Protein AF-A0A8S2P3R6-F1 (afdb_monomer_lite)

Radius of gyration: 37.71 Å; chains: 1; bounding box: 62×23×99 Å

Foldseek 3Di:
DAWDDWDWDWDADPPRDTDTDTDTDGDDDDDDDDDDPPDPPPPVVPPPPPDPDDPVVVVVVVVVVVD

InterPro domains:
  IPR001063 Large ribosomal subunit protein uL22 [PF00237] (1-33)
  IPR005721 Large ribosomal subunit protein uL22, eukaryota/archaea [PTHR11593] (1-63)
  IPR018260 Large ribosomal subunit protein uL22, conserved site [PS00464] (8-32)
  IPR036394 Ribosomal protein uL22 superfamily [G3DSA:3.90.470.10] (1-67)
  IPR036394 Ribosomal protein uL22 superfamily [SSF54843] (1-35)

Organism: NCBI:txid1234261

Secondary structure (DSSP, 8-state):
-EEPPPPEEEEE-GGG-EEEEE---EE----------------GGGS-------HHHHHHHHHHTT-

Structure (mmCIF, N/CA/C/O backbone):
data_AF-A0A8S2P3R6-F1
#
_entry.id   AF-A0A8S2P3R6-F1
#
loop_
_atom_site.group_PDB
_atom_site.id
_atom_site.type_symbol
_atom_site.label_atom_id
_atom_site.label_alt_id
_atom_site.label_comp_id
_ato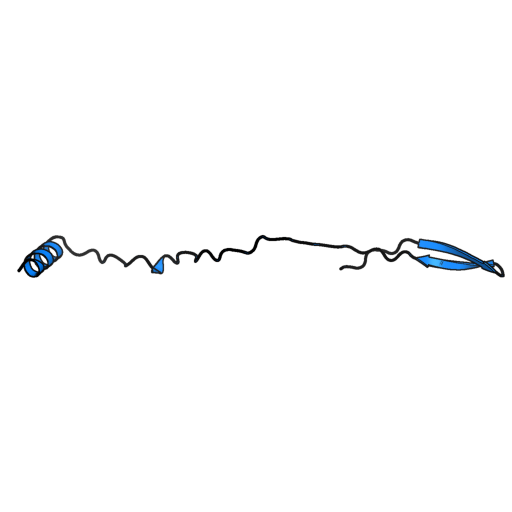m_site.label_asym_id
_atom_site.label_entity_id
_atom_site.label_seq_id
_atom_site.pdbx_PDB_ins_code
_atom_site.Cartn_x
_atom_site.Cartn_y
_atom_site.Cartn_z
_atom_site.occupancy
_atom_site.B_iso_or_equiv
_atom_site.auth_seq_id
_atom_site.auth_comp_id
_atom_site.auth_asym_id
_atom_site.auth_atom_id
_atom_site.pdbx_PDB_model_num
ATOM 1 N N . VAL A 1 1 ? -9.038 2.258 2.350 1.00 85.06 1 VAL A N 1
ATOM 2 C CA . VAL A 1 1 ? -7.822 1.436 2.145 1.00 85.06 1 VAL A CA 1
ATOM 3 C C . VAL A 1 1 ? -6.755 2.313 1.522 1.00 85.06 1 VAL A C 1
ATOM 5 O O . VAL A 1 1 ? -7.022 2.941 0.500 1.00 85.06 1 VAL A O 1
ATOM 8 N N . ASN A 1 2 ? -5.590 2.414 2.155 1.00 95.38 2 ASN A N 1
ATOM 9 C CA . ASN A 1 2 ? -4.558 3.367 1.748 1.00 95.38 2 ASN A CA 1
ATOM 10 C C . A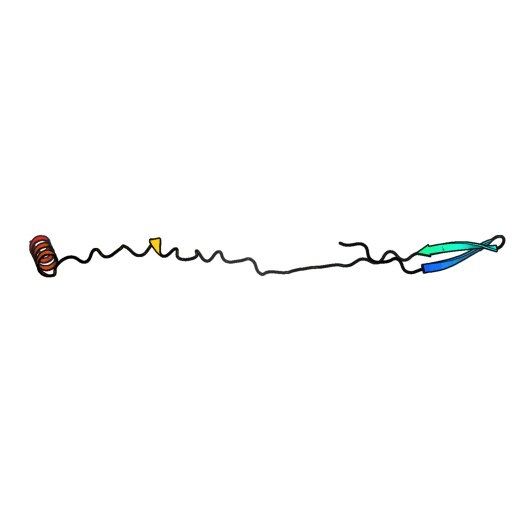SN A 1 2 ? -3.686 2.783 0.635 1.00 95.38 2 ASN A C 1
ATOM 12 O O . ASN A 1 2 ? -3.389 1.589 0.621 1.00 95.38 2 ASN A O 1
ATOM 16 N N . ARG A 1 3 ? -3.267 3.622 -0.317 1.00 95.19 3 ARG A N 1
ATOM 17 C CA . ARG A 1 3 ? -2.346 3.194 -1.380 1.00 95.19 3 ARG A CA 1
ATOM 18 C C . ARG A 1 3 ? -0.960 2.956 -0.787 1.00 95.19 3 ARG A C 1
ATOM 20 O O . ARG A 1 3 ? -0.485 3.766 0.003 1.00 95.19 3 ARG A O 1
ATOM 27 N N . ALA A 1 4 ? -0.318 1.870 -1.200 1.00 95.62 4 ALA A N 1
ATOM 28 C CA . ALA A 1 4 ? 1.064 1.581 -0.841 1.00 95.62 4 ALA A CA 1
ATOM 29 C C . ALA A 1 4 ? 2.013 1.903 -2.016 1.00 95.62 4 ALA A C 1
ATOM 31 O O . ALA A 1 4 ? 1.559 2.050 -3.160 1.00 95.62 4 ALA A O 1
ATOM 32 N N . PRO A 1 5 ? 3.330 2.032 -1.768 1.00 96.12 5 PRO A N 1
ATOM 33 C CA . PRO A 1 5 ? 4.315 2.253 -2.823 1.00 96.12 5 PRO A CA 1
ATOM 34 C C . PRO A 1 5 ? 4.260 1.171 -3.908 1.00 96.12 5 PRO A C 1
ATOM 36 O O . PRO A 1 5 ? 4.200 -0.025 -3.626 1.00 96.12 5 PRO A O 1
ATOM 39 N N . LYS A 1 6 ? 4.294 1.586 -5.178 1.00 96.12 6 LYS A N 1
ATOM 40 C CA . LYS A 1 6 ? 4.213 0.661 -6.315 1.00 96.12 6 LYS A CA 1
ATOM 41 C C . LYS A 1 6 ? 5.514 -0.116 -6.498 1.00 96.12 6 LYS A C 1
ATOM 43 O O . LYS A 1 6 ? 6.590 0.472 -6.591 1.00 96.12 6 LYS A O 1
ATOM 48 N N . ILE A 1 7 ? 5.398 -1.427 -6.687 1.00 95.88 7 ILE A N 1
ATOM 49 C CA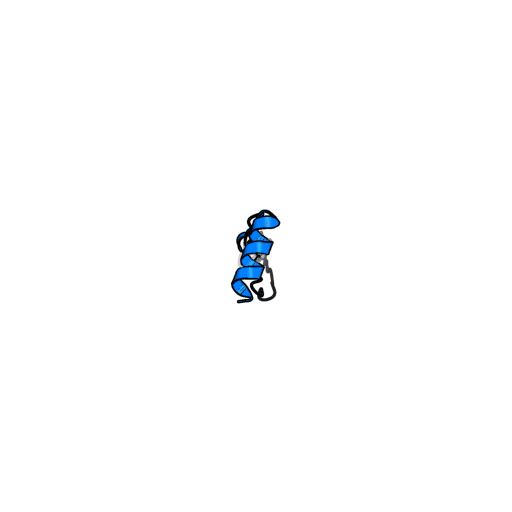 . ILE A 1 7 ? 6.529 -2.294 -7.044 1.00 95.88 7 ILE A CA 1
ATOM 50 C C . ILE A 1 7 ? 6.766 -2.211 -8.558 1.00 95.88 7 ILE A C 1
ATOM 52 O O . ILE A 1 7 ? 5.814 -2.274 -9.342 1.00 95.88 7 ILE A O 1
ATOM 56 N N . ARG A 1 8 ? 8.028 -2.058 -8.986 1.00 94.94 8 ARG A N 1
ATOM 57 C CA . ARG A 1 8 ? 8.399 -1.855 -10.399 1.00 94.94 8 ARG A CA 1
ATOM 58 C C . ARG A 1 8 ? 8.845 -3.164 -11.054 1.00 94.94 8 ARG A C 1
ATOM 60 O O . ARG A 1 8 ? 9.810 -3.776 -10.615 1.00 94.94 8 ARG A O 1
ATOM 67 N N . ARG A 1 9 ? 8.202 -3.533 -12.166 1.00 95.50 9 ARG A N 1
ATOM 68 C CA . ARG A 1 9 ? 8.677 -4.558 -13.111 1.00 95.50 9 ARG A CA 1
ATOM 69 C C . ARG A 1 9 ? 8.757 -3.983 -14.521 1.00 95.50 9 ARG A C 1
ATOM 71 O O . ARG A 1 9 ? 8.143 -2.955 -14.822 1.00 95.50 9 ARG A O 1
ATOM 78 N N . ARG A 1 10 ? 9.513 -4.652 -15.389 1.00 95.50 10 ARG A N 1
ATOM 79 C CA . ARG A 1 10 ? 9.634 -4.311 -16.810 1.00 95.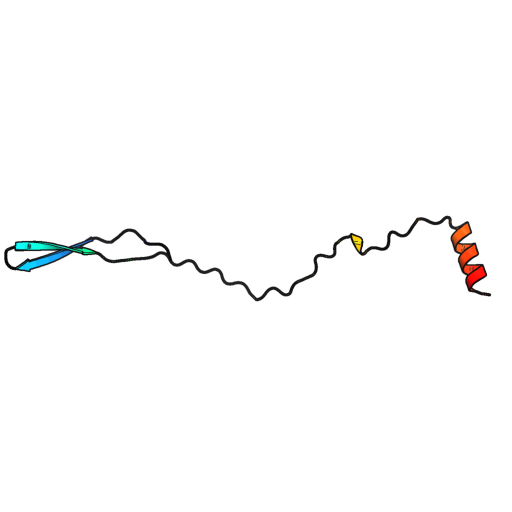50 10 ARG A CA 1
ATOM 80 C C . ARG A 1 10 ? 8.858 -5.319 -17.645 1.00 95.50 10 ARG A C 1
ATOM 82 O O . ARG A 1 10 ? 8.892 -6.511 -17.362 1.00 95.50 10 ARG A O 1
ATOM 89 N N . THR A 1 11 ? 8.182 -4.830 -18.674 1.00 96.94 11 THR A N 1
ATOM 90 C CA . THR A 1 11 ? 7.602 -5.665 -19.728 1.00 96.94 11 THR A CA 1
ATOM 91 C C . THR A 1 11 ? 8.322 -5.367 -21.027 1.00 96.94 11 THR A C 1
ATOM 93 O O . THR A 1 11 ? 8.366 -4.214 -21.463 1.00 96.94 11 THR A O 1
ATOM 96 N N . TYR A 1 12 ? 8.908 -6.405 -21.613 1.00 95.81 12 TYR A N 1
ATOM 97 C CA . TYR A 1 12 ? 9.534 -6.334 -22.924 1.00 95.81 12 TYR A CA 1
ATOM 98 C C . TYR A 1 12 ? 8.447 -6.435 -23.991 1.00 95.81 12 TYR A C 1
ATOM 100 O O . TYR A 1 12 ? 7.575 -7.301 -23.913 1.00 95.81 12 TYR A O 1
ATOM 108 N N . ARG A 1 13 ? 8.464 -5.516 -24.957 1.00 94.88 13 ARG A N 1
ATOM 109 C CA . ARG A 1 13 ? 7.530 -5.501 -26.087 1.00 94.88 13 ARG A CA 1
ATOM 110 C C . ARG A 1 13 ? 8.287 -5.452 -27.409 1.00 94.88 13 ARG A C 1
ATOM 112 O O . ARG A 1 13 ? 9.503 -5.271 -27.440 1.00 94.88 13 ARG A O 1
ATOM 119 N N . ALA A 1 14 ? 7.545 -5.617 -28.501 1.00 96.50 14 ALA A N 1
ATOM 120 C CA . ALA A 1 14 ? 8.090 -5.554 -29.851 1.00 96.50 14 ALA A CA 1
ATOM 121 C C . ALA A 1 14 ? 8.902 -4.267 -30.088 1.00 96.50 14 ALA A C 1
ATOM 123 O O . ALA A 1 14 ? 8.637 -3.220 -29.485 1.00 96.50 14 ALA A O 1
ATOM 124 N N . HIS A 1 15 ? 9.884 -4.365 -30.987 1.00 96.88 15 HIS A N 1
ATOM 125 C CA . HIS A 1 15 ? 10.786 -3.273 -31.374 1.00 96.88 15 HIS A CA 1
ATOM 126 C C . HIS A 1 15 ? 11.608 -2.683 -30.212 1.00 96.88 15 HIS A C 1
ATOM 128 O O . HIS A 1 15 ? 11.915 -1.495 -30.209 1.00 96.88 15 HIS A O 1
ATOM 134 N N . GLY A 1 16 ? 11.936 -3.491 -29.195 1.00 95.56 16 GLY A N 1
ATOM 135 C CA . GLY A 1 16 ? 12.793 -3.066 -28.079 1.00 95.56 16 GLY A CA 1
ATOM 136 C C . GLY A 1 16 ? 12.127 -2.105 -27.089 1.00 95.56 16 GLY A C 1
ATOM 137 O O . GLY A 1 16 ? 12.805 -1.519 -26.246 1.00 95.56 16 GLY A O 1
ATOM 138 N N . ARG A 1 17 ? 10.800 -1.935 -27.156 1.00 96.81 17 ARG A N 1
ATOM 139 C CA . ARG A 1 17 ? 10.061 -1.080 -26.218 1.00 96.81 17 ARG A CA 1
ATOM 140 C C . ARG A 1 17 ? 10.056 -1.698 -24.819 1.00 96.81 17 ARG A C 1
ATOM 142 O O . ARG A 1 17 ? 9.665 -2.855 -24.644 1.00 96.81 17 ARG A O 1
ATOM 149 N N . ILE A 1 18 ? 10.426 -0.902 -23.816 1.00 97.00 18 ILE A N 1
ATOM 150 C CA . ILE A 1 18 ? 10.384 -1.287 -22.400 1.00 97.00 18 ILE A CA 1
ATOM 151 C C . ILE A 1 18 ? 9.294 -0.473 -21.704 1.00 97.00 18 ILE A C 1
ATOM 153 O O . ILE A 1 18 ? 9.458 0.724 -21.483 1.00 97.00 18 ILE A O 1
ATOM 157 N N . ASN A 1 19 ? 8.203 -1.138 -21.309 1.00 93.56 19 ASN A N 1
ATOM 158 C CA . ASN A 1 19 ? 7.095 -0.496 -20.597 1.00 93.56 19 ASN A CA 1
ATOM 159 C C . ASN A 1 19 ? 7.086 -0.886 -19.110 1.00 93.56 19 ASN A C 1
ATOM 161 O O . ASN A 1 19 ? 7.395 -2.037 -18.766 1.00 93.56 19 ASN A O 1
ATOM 165 N N . PRO A 1 20 ? 6.696 0.035 -18.211 1.00 94.88 20 PRO A N 1
ATOM 166 C CA . PRO A 1 20 ? 6.529 -0.280 -16.803 1.00 94.88 20 PRO A CA 1
ATOM 167 C C . PRO A 1 20 ? 5.314 -1.189 -16.603 1.00 94.88 20 PRO A C 1
ATOM 169 O O . PRO A 1 20 ? 4.229 -0.920 -17.115 1.00 94.88 20 PRO A O 1
ATOM 172 N N . TYR A 1 21 ? 5.484 -2.233 -15.798 1.00 94.12 21 TYR A N 1
ATOM 173 C CA . TYR A 1 21 ? 4.374 -3.000 -15.249 1.00 94.12 21 TYR A CA 1
ATOM 174 C C . TYR A 1 21 ? 4.441 -2.913 -13.730 1.00 94.12 21 TYR A C 1
ATOM 176 O O . TYR A 1 21 ? 5.351 -3.450 -13.098 1.00 94.12 21 TYR A O 1
ATOM 184 N N . GLN A 1 22 ? 3.522 -2.140 -13.155 1.00 95.69 22 GLN A N 1
ATOM 185 C CA . GLN A 1 22 ? 3.547 -1.780 -11.743 1.00 95.69 22 GLN A CA 1
ATOM 186 C C . GLN A 1 22 ? 2.463 -2.529 -10.978 1.00 95.69 22 GLN A C 1
ATOM 188 O O . GLN A 1 22 ? 1.296 -2.504 -11.367 1.00 95.69 22 GLN A O 1
ATOM 193 N N . SER A 1 23 ? 2.844 -3.160 -9.871 1.00 95.56 23 SER A N 1
ATOM 194 C CA . SER A 1 23 ? 1.877 -3.705 -8.916 1.00 95.56 23 SER A CA 1
ATOM 195 C C . SER A 1 23 ? 1.164 -2.557 -8.194 1.00 95.56 23 SER A C 1
ATOM 197 O O . SER A 1 23 ? 1.762 -1.499 -7.977 1.00 95.56 23 SER A O 1
ATOM 199 N N . SER A 1 24 ? -0.088 -2.774 -7.788 1.00 93.94 24 SER A N 1
ATOM 200 C CA . SER A 1 24 ? -0.891 -1.793 -7.038 1.00 93.94 24 SER A CA 1
ATOM 201 C C . SER A 1 24 ? -1.213 -2.314 -5.630 1.00 93.94 24 SER A C 1
ATOM 203 O O . SER A 1 24 ? -2.340 -2.738 -5.388 1.00 93.94 24 SER A O 1
ATOM 205 N N . PRO A 1 25 ? -0.223 -2.356 -4.717 1.00 96.69 25 PRO A N 1
ATOM 206 C CA . PRO A 1 25 ? -0.440 -2.793 -3.342 1.00 96.69 25 PRO A CA 1
ATOM 207 C C . PRO A 1 25 ? -1.218 -1.752 -2.523 1.00 96.69 25 PRO A C 1
ATOM 209 O O . PRO A 1 25 ? -1.295 -0.570 -2.883 1.00 96.69 25 PRO A O 1
ATOM 212 N N . CYS A 1 26 ? -1.772 -2.185 -1.392 1.00 97.12 26 CYS A N 1
ATOM 213 C CA . CYS A 1 26 ? -2.533 -1.329 -0.488 1.00 97.12 26 CYS A CA 1
ATOM 214 C C . CYS A 1 26 ? -2.343 -1.734 0.983 1.00 97.12 26 CYS A C 1
ATOM 216 O O . CYS A 1 26 ? -2.003 -2.880 1.269 1.00 97.12 26 CYS A O 1
ATOM 218 N N . HIS A 1 27 ? -2.550 -0.785 1.897 1.00 96.75 27 HIS A N 1
ATOM 219 C CA . HIS A 1 27 ? -2.573 -1.011 3.342 1.00 96.75 27 HIS A CA 1
ATOM 220 C C . HIS A 1 27 ? -4.027 -1.112 3.807 1.00 96.75 27 HIS A C 1
ATOM 222 O O . HIS A 1 27 ? -4.825 -0.191 3.576 1.00 96.75 27 HIS A O 1
ATOM 228 N N . VAL A 1 28 ? -4.365 -2.237 4.435 1.00 95.44 28 VAL A N 1
ATOM 229 C CA . VAL A 1 28 ? -5.699 -2.532 4.965 1.00 95.44 28 VAL A CA 1
ATOM 230 C C . VAL A 1 28 ? -5.620 -2.496 6.486 1.00 95.44 28 VAL A C 1
ATOM 232 O O . VAL A 1 28 ? -4.861 -3.254 7.080 1.00 95.44 28 VAL A O 1
ATOM 235 N N . GLU A 1 29 ? -6.411 -1.622 7.097 1.00 93.75 29 GLU A N 1
ATOM 236 C CA . GLU A 1 29 ? -6.546 -1.500 8.548 1.00 93.75 29 GLU A CA 1
ATOM 237 C C . GLU A 1 29 ? -7.986 -1.853 8.925 1.00 93.75 29 GLU A C 1
ATOM 239 O O . GLU A 1 29 ? -8.932 -1.386 8.286 1.00 93.75 29 GLU A O 1
ATOM 244 N N . LEU A 1 30 ? -8.143 -2.713 9.931 1.00 94.25 30 L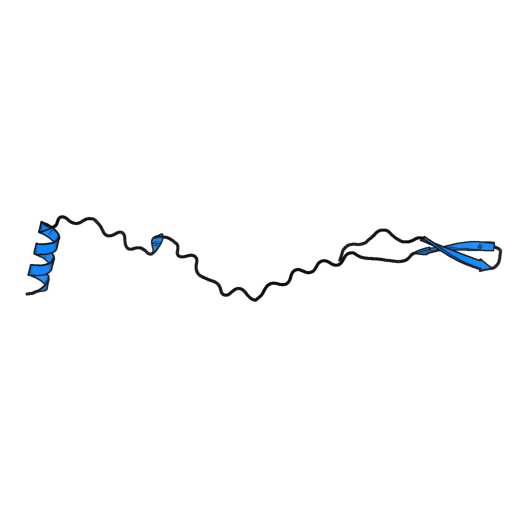EU A N 1
ATOM 245 C CA . LEU A 1 30 ? -9.428 -3.194 10.430 1.00 94.25 30 LEU A CA 1
ATOM 246 C C . LEU A 1 30 ? -9.367 -3.201 11.956 1.00 94.25 30 LEU A C 1
ATOM 248 O O . LEU A 1 30 ? -8.459 -3.794 12.534 1.00 94.25 30 LEU A O 1
ATOM 252 N N . ILE A 1 31 ? -10.338 -2.558 12.596 1.00 93.06 31 ILE A N 1
ATOM 253 C CA . ILE A 1 31 ? -10.535 -2.613 14.045 1.00 93.06 31 ILE A CA 1
ATOM 254 C C . ILE A 1 31 ? -11.922 -3.205 14.259 1.00 93.06 31 ILE A C 1
ATOM 256 O O . ILE A 1 31 ? -12.907 -2.682 13.739 1.00 93.06 31 ILE A O 1
ATOM 260 N N . LEU A 1 32 ? -11.983 -4.318 14.986 1.00 91.62 32 LEU A N 1
ATOM 261 C CA . LEU A 1 32 ? -13.229 -4.981 15.348 1.00 91.62 32 LEU A CA 1
ATOM 262 C C . LEU A 1 32 ? -13.484 -4.734 16.831 1.00 91.62 32 LEU A C 1
ATOM 264 O O . LEU A 1 32 ? -12.602 -4.964 17.656 1.00 91.62 32 LEU A O 1
ATOM 268 N N . SER A 1 33 ? -14.688 -4.286 17.161 1.00 88.62 33 SER A N 1
ATOM 269 C CA . SER A 1 33 ? -15.178 -4.220 18.532 1.00 88.62 33 SER A CA 1
ATOM 270 C C . SER A 1 33 ? -16.470 -5.020 18.641 1.00 88.62 33 SER A C 1
ATOM 272 O O . SER A 1 33 ? -17.287 -5.044 17.716 1.00 88.62 33 SER A O 1
ATOM 274 N N . GLU A 1 34 ? -16.643 -5.708 19.769 1.00 89.00 34 GLU A N 1
ATOM 275 C CA . GLU A 1 34 ? -17.949 -6.254 20.126 1.00 89.00 34 GLU A CA 1
ATOM 276 C C . GLU A 1 34 ? -18.945 -5.098 20.288 1.00 89.00 34 GLU A C 1
ATOM 278 O O . GLU A 1 34 ? -18.567 -3.974 20.632 1.00 89.00 34 GLU A O 1
ATOM 283 N N . LYS A 1 35 ? -20.226 -5.355 20.009 1.00 84.75 35 LYS A N 1
ATOM 284 C CA . LYS A 1 35 ? -21.275 -4.352 20.178 1.00 84.75 35 LYS A CA 1
ATOM 285 C C . LYS A 1 35 ? -21.319 -3.924 21.646 1.00 84.75 35 LYS A C 1
ATOM 287 O O . LYS A 1 35 ? -21.661 -4.726 22.509 1.00 84.75 35 LYS A O 1
ATOM 292 N N . GLU A 1 36 ? -20.989 -2.662 21.913 1.00 78.44 36 GLU A N 1
ATOM 293 C CA . GLU A 1 36 ? -20.983 -2.130 23.273 1.00 78.44 36 GLU A CA 1
ATOM 294 C C . GLU A 1 36 ? -22.377 -2.242 23.898 1.00 78.44 36 GLU A C 1
ATOM 296 O O . GLU A 1 36 ? -23.373 -1.756 23.354 1.00 78.44 36 GLU A O 1
ATOM 301 N N . ASN A 1 37 ? -22.443 -2.872 25.070 1.00 74.12 37 ASN A N 1
ATOM 302 C CA . ASN A 1 37 ? -23.588 -2.733 25.949 1.00 74.12 37 ASN A CA 1
ATOM 303 C C . ASN A 1 37 ? -23.403 -1.387 26.651 1.00 74.12 37 ASN A C 1
ATOM 305 O O . ASN A 1 37 ? -22.445 -1.229 27.409 1.00 74.12 37 ASN A O 1
ATOM 309 N N . ILE A 1 38 ? -24.251 -0.403 26.337 1.00 70.56 38 ILE A N 1
ATOM 310 C CA . ILE A 1 38 ? -24.175 0.946 26.908 1.00 70.56 38 ILE A CA 1
ATOM 311 C C . ILE A 1 38 ? -24.344 0.810 28.422 1.00 70.56 38 ILE A C 1
ATOM 313 O O . ILE A 1 38 ? -25.456 0.773 28.943 1.00 70.56 38 ILE A O 1
ATOM 317 N N . MET A 1 39 ? -23.234 0.711 29.145 1.00 66.50 39 MET A N 1
ATOM 318 C CA . MET A 1 39 ? -23.244 0.893 30.580 1.00 66.50 39 MET A CA 1
ATOM 319 C C . MET A 1 39 ? -23.395 2.386 30.799 1.00 66.50 39 MET A C 1
ATOM 321 O O . MET A 1 39 ? -22.486 3.162 30.493 1.00 66.50 39 MET A O 1
ATOM 325 N N . SER A 1 40 ? -24.560 2.797 31.301 1.00 69.25 40 SER A N 1
ATOM 326 C CA . SER A 1 40 ? -24.723 4.141 31.834 1.00 69.25 40 SER A CA 1
ATOM 327 C C . SER A 1 40 ? -23.596 4.353 32.836 1.00 69.25 40 SER A C 1
ATOM 329 O O . SER A 1 40 ? -23.546 3.680 33.869 1.00 69.25 40 SER A O 1
ATOM 331 N N . ARG A 1 41 ? -22.665 5.258 32.519 1.00 67.12 41 ARG A N 1
ATOM 332 C CA . ARG A 1 41 ? -21.776 5.802 33.539 1.00 67.12 41 ARG A CA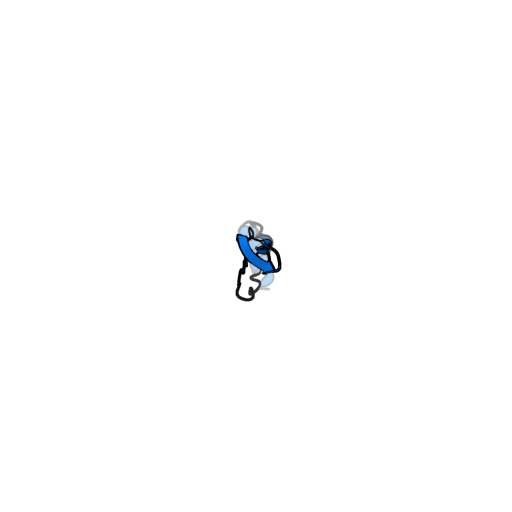 1
ATOM 333 C C . ARG A 1 41 ? -22.712 6.343 34.607 1.00 67.12 41 ARG A C 1
ATOM 335 O O . ARG A 1 41 ? -23.510 7.224 34.302 1.00 67.12 41 ARG A O 1
ATOM 342 N N . THR A 1 42 ? -22.681 5.764 35.802 1.00 58.59 42 THR A N 1
ATOM 343 C CA . THR A 1 42 ? -23.368 6.332 36.957 1.00 58.59 42 THR A CA 1
ATOM 344 C C . THR A 1 42 ? -22.762 7.708 37.168 1.00 58.59 42 THR A C 1
ATOM 346 O O . THR A 1 42 ? -21.676 7.830 37.729 1.00 58.59 42 THR A O 1
ATOM 349 N N . THR A 1 43 ? -23.414 8.738 36.636 1.00 58.50 43 THR A N 1
ATOM 350 C CA . THR A 1 43 ? -23.184 10.105 37.073 1.00 58.50 43 THR A CA 1
ATOM 351 C C . THR A 1 43 ? -23.479 10.104 38.563 1.00 58.50 43 THR A C 1
ATOM 353 O O . THR A 1 43 ? -24.546 9.662 38.990 1.00 58.50 43 THR A O 1
ATOM 356 N N . GLU A 1 44 ? -22.516 10.549 39.365 1.00 58.25 44 GLU A N 1
ATOM 357 C CA . GLU A 1 44 ? -22.612 10.634 40.829 1.00 58.25 44 GLU A CA 1
ATOM 358 C C . GLU A 1 44 ? -23.773 11.537 41.310 1.00 58.25 44 GLU A C 1
ATOM 360 O O . GLU A 1 44 ? -24.013 11.659 42.509 1.00 58.25 44 GLU A O 1
ATOM 365 N N . ASP A 1 45 ? -24.527 12.118 40.375 1.00 55.09 45 ASP A N 1
ATOM 366 C CA . ASP A 1 45 ? -25.736 12.912 40.576 1.00 55.09 45 ASP A CA 1
ATOM 367 C C . ASP A 1 45 ? -26.969 12.097 41.010 1.00 55.09 45 ASP A C 1
ATOM 369 O O . ASP A 1 45 ? -27.932 12.685 41.496 1.00 55.09 45 ASP A O 1
ATOM 373 N N . ASP A 1 46 ? -26.943 10.760 40.904 1.00 54.69 46 ASP A N 1
ATOM 374 C CA . ASP A 1 46 ? -28.056 9.894 41.345 1.00 54.69 46 ASP A CA 1
ATOM 375 C C . ASP A 1 46 ? -27.929 9.418 42.807 1.00 54.69 46 ASP A C 1
ATOM 377 O O . ASP A 1 46 ? -28.738 8.633 43.308 1.00 54.69 46 ASP A O 1
ATOM 381 N N . GLN A 1 47 ? -26.927 9.909 43.545 1.00 51.09 47 GLN A N 1
ATOM 382 C CA . GLN A 1 47 ? -26.945 9.807 45.002 1.00 51.09 47 GLN A CA 1
ATOM 383 C C . GLN A 1 47 ? -27.845 10.918 45.551 1.00 51.09 47 GLN A C 1
ATOM 385 O O . GLN A 1 47 ? -27.460 12.090 45.485 1.00 51.09 47 GLN A O 1
ATOM 390 N N . PRO A 1 48 ? -29.011 10.613 46.160 1.00 55.19 48 PRO A N 1
ATOM 391 C CA . PRO A 1 48 ? -29.765 11.637 46.861 1.00 55.19 48 PRO A CA 1
ATOM 392 C C . PRO A 1 48 ? -28.850 12.191 47.950 1.00 55.19 48 PRO A C 1
ATOM 394 O O . PRO A 1 48 ? -28.490 11.472 48.887 1.00 55.19 48 PRO A O 1
ATOM 397 N N . GLN A 1 49 ? -28.443 13.459 47.823 1.00 55.41 49 GLN A N 1
ATOM 398 C CA . GLN A 1 49 ? -27.665 14.140 48.849 1.00 55.41 49 GLN A CA 1
ATOM 399 C C . GLN A 1 49 ? -28.450 14.043 50.157 1.00 55.41 49 GLN A C 1
ATOM 401 O O . GLN A 1 49 ? -29.422 14.769 50.381 1.00 55.41 49 GLN A O 1
ATOM 406 N N . LYS A 1 50 ? -28.058 13.108 51.030 1.00 60.25 50 LYS A N 1
ATOM 407 C CA . LYS A 1 50 ? -28.641 12.984 52.361 1.00 60.25 50 LYS A CA 1
ATOM 408 C C . LYS A 1 50 ? -28.279 14.261 53.102 1.00 60.25 50 LYS A C 1
ATOM 410 O O . LYS A 1 50 ? -27.178 14.382 53.642 1.00 60.25 50 LYS A O 1
ATOM 415 N N . LYS A 1 51 ? -29.198 15.230 53.114 1.00 65.56 51 LYS A N 1
ATOM 416 C CA . LYS A 1 51 ? -29.090 16.410 53.970 1.00 65.56 51 LYS A CA 1
ATOM 417 C C . LYS A 1 51 ? -28.857 15.897 55.387 1.00 65.56 51 LYS A C 1
ATOM 419 O O . LYS A 1 51 ? -29.650 15.111 55.906 1.00 65.56 51 LYS A O 1
ATOM 424 N N . LYS A 1 52 ? -27.730 16.284 55.991 1.00 64.81 52 LYS A N 1
ATOM 425 C CA . LYS A 1 52 ? -27.391 15.907 57.366 1.00 64.81 52 LYS A CA 1
ATOM 426 C C . LYS A 1 52 ? -28.380 16.594 58.301 1.00 64.81 52 LYS A C 1
ATOM 428 O O . LYS A 1 52 ? -28.176 17.727 58.721 1.00 64.81 52 LYS A O 1
ATOM 433 N N . GLU A 1 53 ? -29.485 15.923 58.592 1.00 72.69 53 GLU A N 1
ATOM 434 C CA . GLU A 1 53 ? -30.454 16.416 59.557 1.00 72.69 53 GLU A CA 1
ATOM 435 C C . GLU A 1 53 ? -29.980 16.136 60.987 1.00 72.69 53 GLU A C 1
ATOM 437 O O . GLU A 1 53 ? -29.427 15.078 61.294 1.00 72.69 53 GLU A O 1
ATOM 442 N N . SER A 1 54 ? -30.213 17.089 61.892 1.00 79.31 54 SER A N 1
ATOM 443 C CA . SER A 1 54 ? -29.922 16.902 63.315 1.00 79.31 54 SER A CA 1
ATOM 444 C C . SER A 1 54 ? -30.715 15.719 63.881 1.00 79.31 54 SER A C 1
ATOM 446 O O . SER A 1 54 ? -31.916 15.581 63.628 1.00 79.31 54 SER A O 1
ATOM 448 N N . LYS A 1 55 ? -30.070 14.896 64.722 1.00 79.06 55 LYS A N 1
ATOM 449 C CA . LYS A 1 55 ? -30.664 13.691 65.340 1.00 79.06 55 LYS A CA 1
ATOM 450 C C . LYS A 1 55 ? -32.008 13.973 66.033 1.00 79.06 55 LYS A C 1
ATOM 452 O O . LYS A 1 55 ? -32.876 13.102 66.058 1.00 79.06 55 LYS A O 1
ATOM 457 N N . LYS A 1 56 ? -32.201 15.186 66.569 1.00 81.12 56 LYS A N 1
ATOM 458 C CA . LYS A 1 56 ? -33.452 15.617 67.219 1.00 81.12 56 LYS A CA 1
ATOM 459 C C . LYS A 1 56 ? -34.605 15.787 66.221 1.00 81.12 56 LYS A C 1
ATOM 461 O O . LYS A 1 56 ? -35.723 15.373 66.513 1.00 81.12 56 LYS A O 1
ATOM 466 N N . LYS A 1 57 ? -34.331 16.345 65.038 1.00 82.19 57 LYS A N 1
ATOM 467 C CA . LYS A 1 57 ? -35.325 16.541 63.970 1.00 82.19 57 LYS A CA 1
ATOM 468 C C . LYS A 1 57 ? -35.776 15.200 63.389 1.00 82.19 57 LYS A C 1
ATOM 470 O O . LYS A 1 57 ? -36.975 14.965 63.283 1.00 82.19 57 LYS A O 1
ATOM 475 N N . LEU A 1 58 ? -34.828 14.291 63.150 1.00 83.06 58 LEU A N 1
ATOM 476 C CA . LEU A 1 58 ? -35.123 12.953 62.636 1.00 83.06 58 LEU A CA 1
ATOM 477 C C . LEU A 1 58 ? -36.004 12.146 63.601 1.00 83.06 58 LEU A C 1
ATOM 479 O O . LEU A 1 58 ? -36.965 11.510 63.180 1.00 83.06 58 LEU A O 1
ATOM 483 N N . LYS A 1 59 ? -35.710 12.195 64.910 1.00 84.56 59 LYS A N 1
ATOM 484 C CA . LYS A 1 59 ? -36.557 11.552 65.927 1.00 84.56 59 LYS A CA 1
ATOM 485 C C . LYS A 1 59 ? -37.972 12.138 65.936 1.00 84.56 59 LYS A C 1
ATOM 487 O O . LYS A 1 59 ? -38.922 11.374 66.020 1.00 84.56 59 LYS A O 1
ATOM 492 N N . ARG A 1 60 ? -38.121 13.460 65.794 1.00 85.81 60 ARG A N 1
ATOM 493 C CA . ARG A 1 60 ? -39.436 14.122 65.759 1.00 85.81 60 ARG A CA 1
ATOM 494 C C . ARG A 1 60 ? -40.262 13.723 64.532 1.00 85.81 60 ARG A C 1
ATOM 496 O O . ARG A 1 60 ? -41.424 13.381 64.699 1.00 85.81 60 ARG A O 1
ATOM 503 N N . GLN A 1 61 ? -39.661 13.694 63.339 1.00 84.69 61 GLN A N 1
ATOM 504 C CA . GLN A 1 61 ? -40.329 13.200 62.125 1.00 84.69 61 GLN A CA 1
ATOM 505 C C . GLN A 1 61 ? -40.769 11.739 62.263 1.00 84.69 61 GLN A C 1
ATOM 507 O O . GLN A 1 61 ? -41.889 11.407 61.901 1.00 84.69 61 GLN A O 1
ATOM 512 N N . LYS A 1 62 ? -39.919 10.876 62.835 1.00 85.06 62 LYS A N 1
ATOM 513 C CA . LYS A 1 62 ? -40.269 9.466 63.064 1.00 85.06 62 LYS A CA 1
ATOM 514 C C . LYS A 1 62 ? -41.404 9.273 64.072 1.00 85.06 62 LYS A C 1
ATOM 516 O O . LYS A 1 62 ? -42.144 8.313 63.930 1.00 85.06 62 LYS A O 1
ATOM 521 N N . MET A 1 63 ? -41.517 10.137 65.083 1.00 83.81 63 MET A N 1
ATOM 522 C CA . MET A 1 63 ? -42.621 10.086 66.052 1.00 83.81 63 MET A CA 1
ATOM 523 C C . MET A 1 63 ? -43.937 10.545 65.415 1.00 83.81 63 MET A C 1
ATOM 525 O O . MET A 1 63 ? -44.936 9.865 65.578 1.00 83.81 63 MET A O 1
ATOM 529 N N . MET A 1 64 ? -43.912 11.634 64.636 1.00 83.88 64 MET A N 1
ATOM 530 C CA . MET A 1 64 ? -45.093 12.142 63.918 1.00 83.88 64 MET A CA 1
ATOM 531 C C . MET A 1 64 ? -45.585 11.202 62.814 1.00 83.88 64 MET A C 1
ATOM 533 O O . MET A 1 64 ? -46.772 11.149 62.556 1.00 83.88 64 MET A O 1
ATOM 537 N N . ALA A 1 65 ? -44.688 10.468 62.150 1.00 81.75 65 ALA A N 1
ATOM 538 C CA . ALA A 1 65 ? -45.059 9.498 61.116 1.00 81.75 65 ALA A CA 1
ATOM 539 C C . ALA A 1 65 ? -45.544 8.147 61.680 1.00 81.75 65 ALA A C 1
ATOM 541 O O . ALA A 1 65 ? -45.820 7.231 60.909 1.00 81.75 65 ALA A O 1
ATOM 542 N N . LYS A 1 66 ? -45.534 7.986 63.009 1.00 71.75 66 LYS A N 1
ATOM 543 C CA . LYS A 1 66 ? -45.971 6.770 63.708 1.00 71.75 66 LYS A CA 1
ATOM 544 C C . LYS A 1 66 ? -47.366 6.927 64.333 1.00 71.75 66 LYS A C 1
ATOM 546 O O . LYS A 1 66 ? -47.934 5.921 64.752 1.00 71.75 66 LYS A O 1
ATOM 551 N N . GLU A 1 67 ? -47.873 8.155 64.410 1.00 51.53 67 GLU A N 1
ATOM 552 C CA . GLU A 1 67 ? -49.293 8.463 64.639 1.00 51.53 67 GLU A CA 1
ATOM 553 C C . GLU A 1 67 ? -50.062 8.352 63.318 1.00 51.53 67 GLU A C 1
ATOM 555 O O . GLU A 1 67 ? -51.205 7.850 63.366 1.00 51.53 67 GLU A O 1
#

Sequence (67 aa):
VNRAPKIRRRTYRAHGRINPYQSSPCHVELILSEKENIMSRTTEDDQPQKKKESKKKLKRQKMMAKE

pLDDT: mean 82.96, std 14.57, range [51.09, 97.12]